Protein AF-A0A7C5H8Z5-F1 (afdb_monomer)

Nearest PDB structures (foldseek):
  2ah5-assembly1_A  TM=8.909E-01  e=8.792E-03  Streptococcus pneumoniae TIGR4
  3d6j-assembly1_A  TM=7.939E-01  e=3.383E-02  Bacteroides fragilis NCTC 9343
  3sd7-assembly1_A  TM=7.829E-01  e=5.302E-02  Clostridioides difficile 630
  2hdo-assembly1_A  TM=8.067E-01  e=1.723E+00  Lactiplantibacillus plantarum

Foldseek 3Di:
DDDDDDDPCPQDVVLVLQLVLQVQLCVVVPHDRDDSVLLVVCPPPDQLVSCVSVPDDNVCSVVSVVSSVVSSVVVVVVSVPD

Secondary structure (DSSP, 8-state):
--------SSSS-HHHHHHHH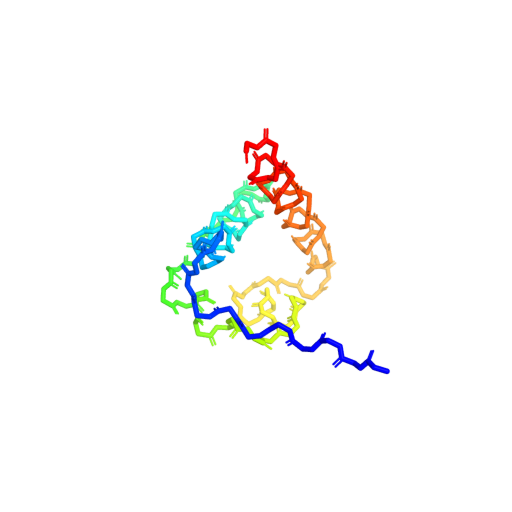HHHHHHHTTPPPPPHHHHHHHBTB-HHHHHHHTT--TTTHHHHHHHHHHHHHHHHHHTT--

pLDDT: mean 81.09, std 19.45, range [35.09, 96.56]

Mean predicted aligned error: 7.9 Å

Radius of gyration: 13.51 Å; Cα contacts (8 Å, |Δi|>4): 58; chains: 1; bounding box: 33×28×32 Å

Structure (mmCIF, N/CA/C/O backbone):
data_AF-A0A7C5H8Z5-F1
#
_entry.id   AF-A0A7C5H8Z5-F1
#
loop_
_atom_site.group_PDB
_atom_site.id
_atom_site.type_symbol
_atom_site.label_atom_id
_atom_site.label_alt_id
_atom_site.label_comp_id
_atom_site.label_asym_id
_atom_site.label_entity_id
_atom_site.label_seq_id
_atom_site.pdbx_PDB_ins_code
_atom_site.Cartn_x
_atom_site.Cartn_y
_atom_site.Cartn_z
_atom_site.occupancy
_atom_site.B_iso_or_equiv
_atom_site.auth_seq_id
_atom_site.auth_comp_id
_atom_site.auth_asym_id
_atom_site.auth_atom_id
_atom_site.pdbx_PDB_model_num
ATOM 1 N N . MET A 1 1 ? 21.294 -22.568 -14.251 1.00 35.09 1 MET A N 1
ATOM 2 C CA . MET A 1 1 ? 21.947 -21.256 -14.080 1.00 35.09 1 MET A CA 1
ATOM 3 C C . MET A 1 1 ? 20.938 -20.358 -13.391 1.00 35.09 1 MET A C 1
ATOM 5 O O . MET A 1 1 ? 19.961 -19.989 -14.023 1.00 35.09 1 MET A O 1
ATOM 9 N N . ILE A 1 2 ? 21.076 -20.161 -12.080 1.00 36.81 2 ILE A N 1
ATOM 10 C CA . ILE A 1 2 ? 20.174 -19.308 -11.298 1.00 36.81 2 ILE A CA 1
ATOM 11 C C . ILE A 1 2 ? 20.841 -17.939 -11.267 1.00 36.81 2 ILE A C 1
ATOM 13 O O . ILE A 1 2 ? 21.956 -17.819 -10.768 1.00 36.81 2 ILE A O 1
ATOM 17 N N . ILE A 1 3 ? 20.205 -16.947 -11.878 1.00 42.62 3 ILE A N 1
ATOM 18 C CA . ILE A 1 3 ? 20.677 -15.567 -11.840 1.00 42.62 3 ILE A CA 1
ATOM 19 C C . ILE A 1 3 ? 20.029 -14.937 -10.605 1.00 42.62 3 ILE A C 1
ATOM 21 O O . ILE A 1 3 ? 18.835 -14.649 -10.621 1.00 42.62 3 ILE A O 1
ATOM 25 N N . LEU A 1 4 ? 20.797 -14.799 -9.521 1.00 39.03 4 LEU A N 1
ATOM 26 C CA . LEU A 1 4 ? 20.457 -13.905 -8.415 1.00 39.03 4 LEU A CA 1
ATOM 27 C C . LEU A 1 4 ? 20.951 -12.506 -8.794 1.00 39.03 4 LEU A C 1
ATOM 29 O O . LEU A 1 4 ? 22.146 -12.329 -9.021 1.00 39.03 4 LEU A O 1
ATOM 33 N N . PHE A 1 5 ? 20.043 -11.535 -8.864 1.00 42.06 5 PHE A N 1
ATOM 34 C CA . PHE A 1 5 ? 20.412 -10.124 -8.858 1.00 42.06 5 PHE A CA 1
ATOM 35 C C . PHE A 1 5 ? 20.413 -9.640 -7.409 1.00 42.06 5 PHE A C 1
ATOM 37 O O . PHE A 1 5 ? 19.362 -9.580 -6.776 1.00 42.06 5 PHE A O 1
ATOM 44 N N . ASP A 1 6 ? 21.600 -9.321 -6.906 1.00 50.25 6 ASP A N 1
ATOM 45 C CA . ASP A 1 6 ? 21.781 -8.361 -5.823 1.00 50.25 6 ASP A CA 1
ATOM 46 C C . ASP A 1 6 ? 21.788 -6.967 -6.468 1.00 50.25 6 ASP A C 1
ATOM 48 O O . ASP A 1 6 ? 22.507 -6.740 -7.446 1.00 50.25 6 ASP A O 1
ATOM 52 N N . LEU A 1 7 ? 20.915 -6.074 -6.003 1.00 44.62 7 LEU A N 1
ATOM 53 C CA . LEU A 1 7 ? 20.829 -4.693 -6.469 1.00 44.62 7 LEU A CA 1
ATOM 54 C C . LEU A 1 7 ? 21.117 -3.792 -5.274 1.00 44.62 7 LEU A C 1
ATOM 56 O O . LEU A 1 7 ? 20.203 -3.277 -4.633 1.00 44.62 7 LEU A O 1
ATOM 60 N N . ASP A 1 8 ? 22.394 -3.574 -4.999 1.00 54.03 8 ASP A N 1
ATOM 61 C CA . ASP A 1 8 ? 22.815 -2.365 -4.308 1.00 54.03 8 ASP A CA 1
ATOM 62 C C . ASP A 1 8 ? 22.347 -1.167 -5.171 1.00 54.03 8 ASP A C 1
ATOM 64 O O . ASP A 1 8 ? 22.877 -0.898 -6.248 1.00 54.03 8 ASP A O 1
ATOM 68 N N . GLY A 1 9 ? 21.210 -0.570 -4.801 1.00 47.75 9 GLY A N 1
ATOM 69 C CA . GLY A 1 9 ? 20.800 0.817 -5.064 1.00 47.75 9 GLY A CA 1
ATOM 70 C C . GLY A 1 9 ? 20.726 1.401 -6.487 1.00 47.75 9 GLY A C 1
ATOM 71 O O . GLY A 1 9 ? 20.461 2.594 -6.585 1.00 47.75 9 GLY A O 1
ATOM 72 N N . THR A 1 10 ? 20.952 0.673 -7.590 1.00 53.06 10 THR A N 1
ATOM 73 C CA . THR A 1 10 ? 21.408 1.362 -8.830 1.00 53.06 10 THR A CA 1
ATOM 74 C C . THR A 1 10 ? 20.513 1.288 -10.082 1.00 53.06 10 THR A C 1
ATOM 76 O O . THR A 1 10 ? 20.988 1.634 -11.155 1.00 53.06 10 THR A O 1
ATOM 79 N N . LEU A 1 11 ? 19.222 0.920 -10.033 1.00 46.31 11 LEU A N 1
ATOM 80 C CA . LEU A 1 11 ? 18.364 1.107 -11.239 1.00 46.31 11 LEU A CA 1
ATOM 81 C C . LEU A 1 11 ? 16.909 1.529 -10.976 1.00 46.31 11 LEU A C 1
ATOM 83 O O . LEU A 1 11 ? 16.286 2.176 -11.813 1.00 46.31 11 LEU A O 1
ATOM 87 N N . ILE A 1 12 ? 16.387 1.256 -9.786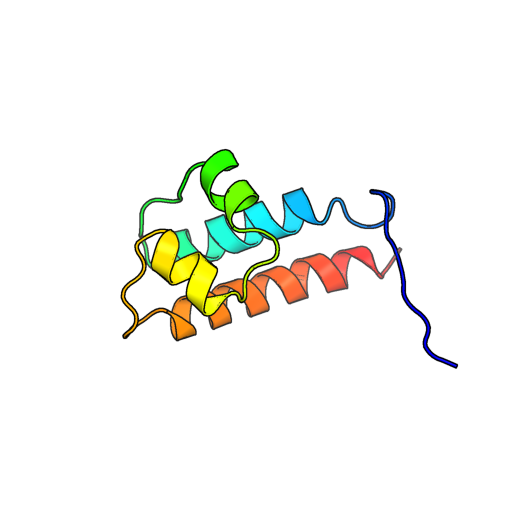 1.00 50.66 12 ILE A N 1
ATOM 88 C CA . ILE A 1 12 ? 15.218 1.917 -9.206 1.00 50.66 12 ILE A CA 1
ATOM 89 C C . ILE A 1 12 ? 15.598 2.076 -7.743 1.00 50.66 12 ILE A C 1
ATOM 91 O O . ILE A 1 12 ? 15.991 1.074 -7.137 1.00 50.66 12 ILE A O 1
ATOM 95 N N . ASP A 1 13 ? 15.499 3.279 -7.172 1.00 61.88 13 ASP A N 1
ATOM 96 C CA . ASP A 1 13 ? 15.482 3.401 -5.715 1.00 61.88 13 ASP A CA 1
ATOM 97 C C . ASP A 1 13 ? 14.200 2.702 -5.248 1.00 61.88 13 ASP A C 1
ATOM 99 O O . ASP A 1 13 ? 13.095 3.250 -5.246 1.00 61.88 13 ASP A O 1
ATOM 103 N N . SER A 1 14 ? 14.320 1.385 -5.085 1.00 67.75 14 SER A N 1
ATOM 104 C CA . SER A 1 14 ? 13.191 0.473 -4.948 1.00 67.75 14 SER A CA 1
ATOM 105 C C . SER A 1 14 ? 12.443 0.822 -3.674 1.00 67.75 14 SER A C 1
ATOM 107 O O . SER A 1 14 ? 11.227 0.710 -3.639 1.00 67.75 14 SER A O 1
ATOM 109 N N . THR A 1 15 ? 13.162 1.366 -2.692 1.00 78.56 15 THR A N 1
ATOM 110 C CA . THR A 1 15 ? 12.633 1.961 -1.474 1.00 78.56 15 THR A CA 1
ATOM 111 C C . THR A 1 15 ? 11.652 3.091 -1.769 1.00 78.56 15 THR A C 1
ATOM 113 O O . THR A 1 15 ? 10.540 3.048 -1.259 1.00 78.56 15 THR A O 1
ATOM 116 N N . GLU A 1 16 ? 11.997 4.066 -2.617 1.00 82.69 16 GLU A N 1
ATOM 117 C CA . GLU A 1 16 ? 11.078 5.163 -2.964 1.00 82.69 16 GLU A CA 1
ATOM 118 C C . GLU A 1 16 ? 9.822 4.647 -3.674 1.00 82.69 16 GLU A C 1
ATOM 120 O O . GLU A 1 16 ? 8.709 5.032 -3.326 1.00 82.69 16 GLU A O 1
ATOM 125 N N . ALA A 1 17 ? 9.981 3.721 -4.626 1.00 84.69 17 ALA A N 1
ATOM 126 C CA . ALA A 1 17 ? 8.845 3.130 -5.334 1.00 84.69 17 ALA A CA 1
ATOM 127 C C . ALA A 1 17 ? 7.939 2.305 -4.401 1.00 84.69 17 ALA A C 1
ATOM 129 O O . ALA A 1 17 ? 6.717 2.324 -4.554 1.00 84.69 17 ALA A O 1
ATOM 130 N N . ILE A 1 18 ? 8.525 1.595 -3.431 1.00 88.25 18 ILE A N 1
ATOM 131 C CA . ILE A 1 18 ? 7.795 0.853 -2.398 1.00 88.25 18 ILE A CA 1
ATOM 132 C C . ILE A 1 18 ? 7.015 1.832 -1.515 1.00 88.25 18 ILE A C 1
ATOM 134 O O . ILE A 1 18 ? 5.804 1.674 -1.376 1.00 88.25 18 ILE A O 1
ATOM 138 N N . LEU A 1 19 ? 7.674 2.858 -0.966 1.00 91.56 19 LEU A N 1
ATOM 139 C CA . LEU A 1 19 ? 7.043 3.867 -0.108 1.00 91.56 19 LEU A CA 1
ATOM 140 C C . LEU A 1 19 ? 5.884 4.568 -0.820 1.00 91.56 19 LEU A C 1
ATOM 142 O O . LEU A 1 19 ? 4.791 4.672 -0.265 1.00 91.56 19 LEU A O 1
ATOM 146 N N . GLU A 1 20 ? 6.094 4.990 -2.069 1.00 91.94 20 GLU A N 1
ATOM 147 C CA . GLU A 1 20 ? 5.048 5.621 -2.872 1.00 91.94 20 GLU A CA 1
ATOM 148 C C . GLU A 1 20 ? 3.871 4.665 -3.110 1.00 91.94 20 GLU A C 1
ATOM 150 O O . GLU A 1 20 ? 2.715 5.052 -2.943 1.00 91.94 20 GLU A O 1
ATOM 155 N N . SER A 1 21 ? 4.149 3.396 -3.423 1.00 93.62 21 SER A N 1
ATOM 156 C CA . SER A 1 21 ? 3.109 2.385 -3.652 1.00 93.62 21 SER A CA 1
ATOM 157 C C . SER A 1 21 ? 2.308 2.071 -2.385 1.00 93.62 21 SER A C 1
ATOM 159 O O . SER A 1 21 ? 1.091 1.907 -2.462 1.00 93.62 21 SER A O 1
ATOM 161 N N . PHE A 1 22 ? 2.949 2.042 -1.212 1.00 95.00 22 PHE A N 1
ATOM 162 C CA . PHE A 1 22 ? 2.248 1.942 0.072 1.00 95.00 22 PHE A CA 1
ATOM 163 C C . PHE A 1 22 ? 1.376 3.173 0.320 1.00 95.00 22 PHE A C 1
ATOM 165 O O . PHE A 1 22 ? 0.190 3.033 0.617 1.00 95.00 22 PHE A O 1
ATOM 172 N N . ALA A 1 23 ? 1.922 4.376 0.132 1.00 94.44 23 ALA A N 1
ATOM 173 C CA . ALA A 1 23 ? 1.173 5.613 0.313 1.00 94.44 23 ALA A CA 1
ATOM 174 C C . ALA A 1 23 ? -0.062 5.682 -0.596 1.00 94.44 23 ALA A C 1
ATOM 176 O O . ALA A 1 23 ? -1.132 6.097 -0.152 1.00 94.44 23 ALA A O 1
ATOM 177 N N . VAL A 1 24 ? 0.063 5.257 -1.855 1.00 95.06 24 VAL A N 1
ATOM 178 C CA . VAL A 1 24 ? -1.057 5.196 -2.803 1.00 95.06 24 VAL A CA 1
ATOM 179 C C . VAL A 1 24 ? -2.082 4.144 -2.388 1.00 95.06 24 VAL A C 1
ATOM 181 O O . VAL A 1 24 ? -3.278 4.434 -2.436 1.00 95.06 24 VAL A O 1
ATOM 184 N N . ALA A 1 25 ? -1.652 2.967 -1.926 1.00 96.00 25 ALA A N 1
ATOM 185 C CA . ALA A 1 25 ? -2.564 1.944 -1.422 1.00 96.00 25 ALA A CA 1
ATOM 186 C C . ALA A 1 25 ? -3.411 2.478 -0.253 1.00 96.00 25 ALA A C 1
ATOM 188 O O . ALA A 1 25 ? -4.633 2.488 -0.356 1.00 96.00 25 ALA A O 1
ATOM 189 N N . PHE A 1 26 ? -2.791 3.028 0.798 1.00 96.00 26 PHE A N 1
ATOM 190 C CA . PHE A 1 26 ? -3.515 3.604 1.943 1.00 96.00 26 PHE A CA 1
ATOM 191 C C . PHE A 1 26 ? -4.443 4.764 1.536 1.00 96.00 26 PHE A C 1
ATOM 193 O O . PHE A 1 26 ? -5.614 4.790 1.917 1.00 96.00 26 PHE A O 1
ATOM 200 N N . LYS A 1 27 ? -3.975 5.678 0.673 1.00 95.06 27 LYS A N 1
ATOM 201 C CA . LYS A 1 27 ? -4.799 6.785 0.150 1.00 95.06 27 LYS A CA 1
ATOM 202 C C . LYS A 1 27 ? -6.000 6.309 -0.668 1.00 95.06 27 LYS A C 1
ATOM 204 O O . LYS A 1 27 ? -7.046 6.949 -0.614 1.00 95.06 27 LYS A O 1
ATOM 209 N N . THR A 1 28 ? -5.874 5.203 -1.404 1.00 95.38 28 THR A N 1
ATOM 210 C CA . THR A 1 28 ? -6.969 4.633 -2.214 1.00 95.38 28 THR A CA 1
ATOM 211 C C . THR A 1 28 ? -8.157 4.221 -1.345 1.00 95.38 28 THR A C 1
ATOM 213 O O . THR A 1 28 ? -9.306 4.372 -1.758 1.00 95.38 28 THR A O 1
ATOM 216 N N . PHE A 1 29 ? -7.888 3.764 -0.122 1.00 94.31 29 PHE A N 1
ATOM 217 C CA . PHE A 1 29 ? -8.911 3.384 0.855 1.00 94.31 29 PHE A CA 1
ATOM 218 C C . PHE A 1 29 ? -9.227 4.490 1.871 1.00 94.31 29 PHE A C 1
ATOM 220 O O . PHE A 1 29 ? -10.017 4.271 2.785 1.00 94.31 29 PHE A O 1
ATOM 227 N N . ASN A 1 30 ? -8.681 5.695 1.664 1.00 93.94 30 ASN A N 1
ATOM 228 C CA . ASN A 1 30 ? -8.862 6.864 2.522 1.00 93.94 30 ASN A CA 1
ATOM 229 C C . ASN A 1 30 ? -8.402 6.634 3.978 1.00 93.94 30 ASN A C 1
ATOM 231 O O 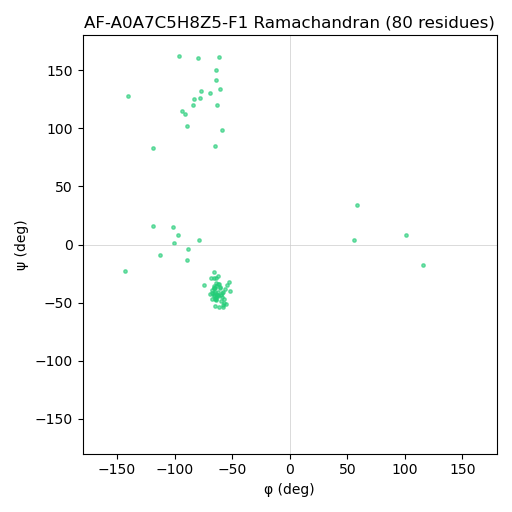. ASN A 1 30 ? -8.981 7.198 4.910 1.00 93.94 30 ASN A O 1
ATOM 235 N N . ASP A 1 31 ? -7.354 5.827 4.144 1.00 93.88 31 ASP A N 1
ATOM 236 C CA . ASP A 1 31 ? -6.696 5.569 5.422 1.00 93.88 31 ASP A CA 1
ATOM 237 C C . ASP A 1 31 ? -5.465 6.457 5.626 1.00 93.88 31 ASP A C 1
ATOM 239 O O . ASP A 1 31 ? -4.897 7.027 4.686 1.00 93.88 31 ASP A O 1
ATOM 243 N N . GLU A 1 32 ? -5.039 6.560 6.885 1.00 92.94 32 GLU A N 1
ATOM 244 C CA . GLU A 1 32 ? -3.802 7.240 7.250 1.00 92.94 32 GLU A CA 1
ATOM 245 C C . GLU A 1 32 ? -2.590 6.442 6.755 1.00 92.94 32 GLU A C 1
ATOM 247 O O . GLU A 1 32 ? -2.484 5.235 6.968 1.00 92.94 32 GLU A O 1
ATOM 252 N N . VAL A 1 33 ? -1.672 7.128 6.073 1.00 94.00 33 VAL A N 1
ATOM 253 C CA . VAL A 1 33 ? -0.441 6.512 5.578 1.00 94.00 33 VAL A CA 1
ATOM 254 C C . VAL A 1 33 ? 0.544 6.377 6.747 1.00 94.00 33 VAL A C 1
ATOM 256 O O . VAL A 1 33 ? 0.845 7.392 7.381 1.00 94.00 33 VAL A O 1
ATOM 259 N N . PRO A 1 34 ? 1.085 5.176 7.019 1.00 93.25 34 PRO A N 1
ATOM 260 C CA . PRO A 1 34 ? 2.118 4.994 8.034 1.00 93.25 34 PRO A CA 1
ATOM 261 C C . PRO A 1 34 ? 3.391 5.785 7.711 1.00 93.25 34 PRO A C 1
ATOM 263 O O . PRO A 1 34 ? 3.640 6.150 6.562 1.00 93.25 34 PRO A O 1
ATOM 266 N N . SER A 1 35 ? 4.238 6.019 8.714 1.00 94.31 35 SER A N 1
ATOM 267 C CA . SER A 1 35 ? 5.522 6.685 8.485 1.00 94.31 35 SER A CA 1
ATOM 268 C C . SER A 1 35 ? 6.444 5.848 7.594 1.00 94.31 35 SER A C 1
ATOM 270 O O . SER A 1 35 ? 6.438 4.615 7.642 1.00 94.31 35 SER A O 1
ATOM 272 N N . ASP A 1 36 ? 7.307 6.520 6.832 1.00 90.62 36 ASP A N 1
ATOM 273 C CA . ASP A 1 36 ? 8.290 5.854 5.974 1.00 90.62 36 ASP A CA 1
ATOM 274 C C . ASP A 1 36 ? 9.173 4.869 6.748 1.00 90.62 36 ASP A C 1
ATOM 276 O O . ASP A 1 36 ? 9.559 3.832 6.218 1.00 90.62 36 ASP A O 1
ATOM 280 N N . GLU A 1 37 ? 9.502 5.181 8.003 1.00 90.88 37 GLU A N 1
ATOM 281 C CA . GLU A 1 37 ? 10.287 4.309 8.881 1.00 90.88 37 GLU A CA 1
ATOM 282 C C . GLU A 1 37 ? 9.537 3.018 9.226 1.00 90.88 37 GLU A C 1
ATOM 284 O O . GLU A 1 37 ? 10.135 1.944 9.183 1.00 90.88 37 GLU A O 1
ATOM 289 N N . ALA A 1 38 ? 8.232 3.108 9.508 1.00 92.38 38 ALA A N 1
ATOM 290 C CA . ALA A 1 38 ? 7.394 1.944 9.777 1.00 92.38 38 ALA A CA 1
ATOM 291 C C . ALA A 1 38 ? 7.262 1.062 8.531 1.00 92.38 38 ALA A C 1
ATOM 293 O O . ALA A 1 38 ? 7.426 -0.149 8.614 1.00 92.38 38 ALA A O 1
ATOM 294 N N . ILE A 1 39 ? 7.051 1.665 7.357 1.00 91.69 39 ILE A N 1
ATOM 295 C CA . ILE A 1 39 ? 6.974 0.916 6.095 1.00 91.69 39 ILE A CA 1
ATOM 296 C C . ILE A 1 39 ? 8.319 0.241 5.795 1.00 91.69 39 ILE A C 1
ATOM 298 O O . ILE A 1 39 ? 8.345 -0.941 5.461 1.00 91.69 39 ILE A O 1
ATOM 302 N N . LYS A 1 40 ? 9.442 0.958 5.953 1.00 88.81 40 LYS A N 1
ATOM 303 C CA . LYS A 1 40 ? 10.799 0.420 5.740 1.00 88.81 40 LYS A CA 1
ATOM 304 C C . LYS A 1 40 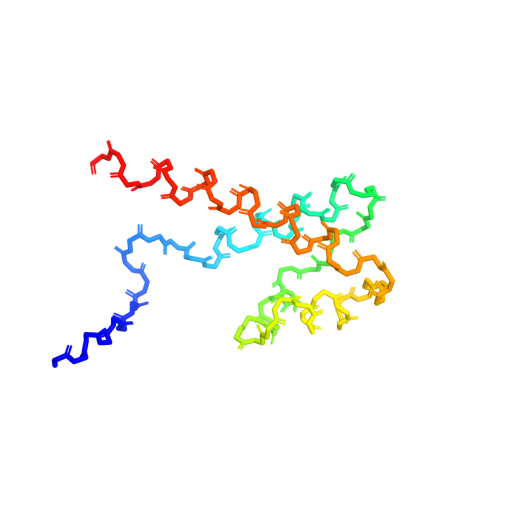? 11.122 -0.753 6.660 1.00 88.81 40 LYS A C 1
ATOM 306 O O . LYS A 1 40 ? 11.790 -1.677 6.211 1.00 88.81 40 LYS A O 1
ATOM 311 N N . ALA A 1 41 ? 10.659 -0.723 7.910 1.00 90.62 41 ALA A N 1
ATOM 312 C CA . ALA A 1 41 ? 10.865 -1.816 8.859 1.00 90.62 41 ALA A CA 1
ATOM 313 C C . ALA A 1 41 ? 10.205 -3.128 8.402 1.00 90.62 41 ALA A C 1
ATOM 315 O O . ALA A 1 41 ? 10.698 -4.206 8.728 1.00 90.62 41 ALA A O 1
ATOM 316 N N . GLU A 1 42 ? 9.140 -3.034 7.604 1.00 89.81 42 GLU A N 1
ATOM 317 C CA . GLU A 1 42 ? 8.418 -4.186 7.067 1.00 89.81 42 GLU A CA 1
ATOM 318 C C . GLU A 1 42 ? 8.969 -4.677 5.718 1.00 89.81 42 GLU A C 1
ATOM 320 O O . GLU A 1 42 ? 8.610 -5.762 5.253 1.00 89.81 42 GLU A O 1
ATOM 325 N N . VAL A 1 43 ? 9.828 -3.897 5.049 1.00 87.12 43 VAL A N 1
ATOM 326 C CA . VAL A 1 43 ? 10.360 -4.263 3.728 1.00 87.12 43 VAL A CA 1
ATOM 327 C C . VAL A 1 43 ? 11.182 -5.546 3.835 1.00 87.12 43 VAL A C 1
ATOM 329 O O . VAL A 1 43 ? 12.195 -5.607 4.525 1.00 87.12 43 VAL A O 1
ATOM 332 N N . GLY A 1 44 ? 10.750 -6.569 3.097 1.00 82.94 44 GLY A N 1
ATOM 333 C CA . GLY A 1 44 ? 11.325 -7.916 3.133 1.00 82.94 44 GLY A CA 1
ATOM 334 C C . GLY A 1 44 ? 10.346 -8.975 3.644 1.00 82.94 44 GLY A C 1
ATOM 335 O O . GLY A 1 44 ? 10.538 -10.159 3.368 1.00 82.94 44 GLY A O 1
ATOM 336 N N . HIS A 1 45 ? 9.267 -8.565 4.316 1.00 88.94 45 HIS A N 1
ATOM 337 C CA . HIS A 1 45 ? 8.132 -9.428 4.638 1.00 88.94 45 HIS A CA 1
ATOM 338 C C . HIS A 1 45 ? 7.185 -9.594 3.432 1.00 88.94 45 HIS A C 1
ATOM 340 O O . HIS A 1 45 ? 7.223 -8.804 2.483 1.00 88.94 45 HIS A O 1
ATOM 346 N N . PRO A 1 46 ? 6.329 -10.633 3.420 1.00 92.00 46 PRO A N 1
ATOM 347 C CA . PRO A 1 46 ? 5.272 -10.741 2.419 1.00 92.00 46 PRO A CA 1
ATOM 348 C C . PRO A 1 46 ? 4.263 -9.588 2.564 1.00 92.00 46 PRO A C 1
ATOM 350 O O . PRO A 1 46 ? 3.944 -9.177 3.676 1.00 92.00 46 PRO A O 1
ATOM 353 N N . LEU A 1 47 ? 3.768 -9.060 1.435 1.00 92.25 47 LEU A N 1
ATOM 354 C CA . LEU A 1 47 ? 2.964 -7.825 1.396 1.00 92.25 47 LEU A CA 1
ATOM 355 C C . LEU A 1 47 ? 1.721 -7.871 2.292 1.00 92.25 47 LEU A C 1
ATOM 357 O O . LEU A 1 47 ? 1.382 -6.862 2.899 1.00 92.25 47 LEU A O 1
ATOM 361 N N . ASP A 1 48 ? 1.044 -9.014 2.370 1.00 93.81 48 ASP A N 1
ATOM 362 C CA . ASP A 1 48 ? -0.094 -9.207 3.268 1.00 93.81 48 ASP A CA 1
ATOM 363 C C . ASP A 1 48 ? 0.316 -9.004 4.732 1.00 93.81 48 ASP A C 1
ATOM 365 O O . ASP A 1 48 ? -0.284 -8.182 5.417 1.00 93.81 48 ASP A O 1
ATOM 369 N N . ALA A 1 49 ? 1.407 -9.632 5.180 1.00 93.69 49 ALA A N 1
ATOM 370 C CA . ALA A 1 49 ? 1.926 -9.421 6.529 1.00 93.69 49 ALA A CA 1
ATOM 371 C C . ALA A 1 49 ? 2.353 -7.965 6.765 1.00 93.69 49 ALA A C 1
ATOM 373 O O . ALA A 1 49 ? 2.050 -7.418 7.820 1.00 93.69 49 ALA A O 1
ATOM 374 N N . MET A 1 50 ? 2.993 -7.316 5.784 1.00 94.88 50 MET A N 1
ATOM 375 C CA . MET A 1 50 ? 3.370 -5.900 5.892 1.00 94.88 50 MET A CA 1
ATOM 376 C C . MET A 1 50 ? 2.138 -5.020 6.148 1.00 94.88 50 MET A C 1
ATOM 378 O O . MET A 1 50 ? 2.117 -4.243 7.096 1.00 94.88 50 MET A O 1
ATOM 382 N N . PHE A 1 51 ? 1.087 -5.153 5.330 1.00 96.31 51 PHE A N 1
ATOM 383 C CA . PHE A 1 51 ? -0.137 -4.363 5.489 1.00 96.31 51 PHE A CA 1
ATOM 384 C C . PHE A 1 51 ? -0.860 -4.674 6.802 1.00 96.31 51 PHE A C 1
ATOM 386 O O . PHE A 1 51 ? -1.311 -3.746 7.473 1.00 96.31 51 PHE A O 1
ATOM 393 N N . THR A 1 52 ? -0.927 -5.944 7.205 1.00 95.81 52 THR A N 1
ATOM 394 C CA . THR A 1 52 ? -1.525 -6.331 8.487 1.00 95.81 52 THR A CA 1
ATOM 395 C C . THR A 1 52 ? -0.761 -5.738 9.676 1.00 95.81 52 THR A C 1
ATOM 397 O O . THR A 1 52 ? -1.387 -5.167 10.568 1.00 95.81 52 THR A O 1
ATOM 400 N N . THR A 1 53 ? 0.577 -5.773 9.675 1.0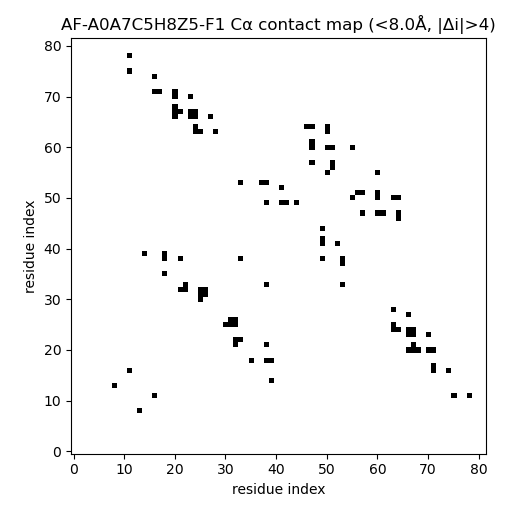0 95.06 53 THR A N 1
ATOM 401 C CA . THR A 1 53 ? 1.405 -5.150 10.728 1.00 95.06 53 THR A CA 1
ATOM 402 C C . THR A 1 53 ? 1.238 -3.629 10.772 1.00 95.06 53 THR A C 1
ATOM 404 O O . THR A 1 53 ? 1.259 -3.032 11.847 1.00 95.06 53 THR A O 1
ATOM 407 N N . LEU A 1 54 ? 1.007 -2.998 9.618 1.00 94.81 54 LEU A N 1
ATOM 408 C CA . LEU A 1 54 ? 0.750 -1.560 9.498 1.00 94.81 54 LEU A CA 1
ATOM 409 C C . LEU A 1 54 ? -0.694 -1.155 9.859 1.00 94.81 54 LEU A C 1
ATOM 411 O O . LEU A 1 54 ? -1.034 0.022 9.760 1.00 94.81 54 LEU A O 1
ATOM 415 N N . GLY A 1 55 ? -1.533 -2.097 10.305 1.00 93.56 55 GLY A N 1
ATOM 416 C CA . GLY A 1 55 ? -2.871 -1.824 10.839 1.00 93.56 55 GLY A CA 1
ATOM 417 C C . GLY A 1 55 ? -4.029 -2.076 9.872 1.00 93.56 55 GLY A C 1
ATOM 418 O O . GLY A 1 55 ? -5.168 -1.749 10.204 1.00 93.56 55 GLY A O 1
ATOM 419 N N . VAL A 1 56 ? -3.778 -2.666 8.699 1.00 95.19 56 VAL A N 1
ATOM 420 C CA . VAL A 1 56 ? -4.845 -3.064 7.770 1.00 95.19 56 VAL A CA 1
ATOM 421 C C . VAL A 1 56 ? -5.518 -4.345 8.260 1.00 95.19 56 VAL A C 1
ATOM 423 O O . VAL A 1 56 ? -4.861 -5.335 8.577 1.00 95.19 56 VAL A O 1
ATOM 426 N N . ASP A 1 57 ? -6.849 -4.342 8.277 1.00 94.25 57 ASP A N 1
ATOM 427 C CA . ASP A 1 57 ? -7.654 -5.519 8.611 1.00 94.25 57 ASP A CA 1
ATOM 428 C C . ASP A 1 57 ? -7.382 -6.674 7.625 1.00 94.25 57 ASP A C 1
ATOM 430 O O . ASP A 1 57 ? -7.397 -6.474 6.406 1.00 94.25 57 ASP A O 1
ATOM 434 N N . GLU A 1 58 ? -7.184 -7.894 8.133 1.00 91.75 58 GLU A N 1
ATOM 435 C CA . GLU A 1 58 ? -6.980 -9.106 7.324 1.00 91.75 58 GLU A CA 1
ATOM 436 C C . GLU A 1 58 ? -8.083 -9.312 6.274 1.00 91.75 58 GLU A C 1
ATOM 438 O O . GLU A 1 58 ? -7.814 -9.791 5.172 1.00 91.75 58 GLU A O 1
ATOM 443 N N . ALA A 1 59 ? -9.320 -8.896 6.569 1.00 94.56 59 ALA A N 1
ATOM 444 C CA . ALA A 1 59 ? -10.437 -8.986 5.634 1.00 94.56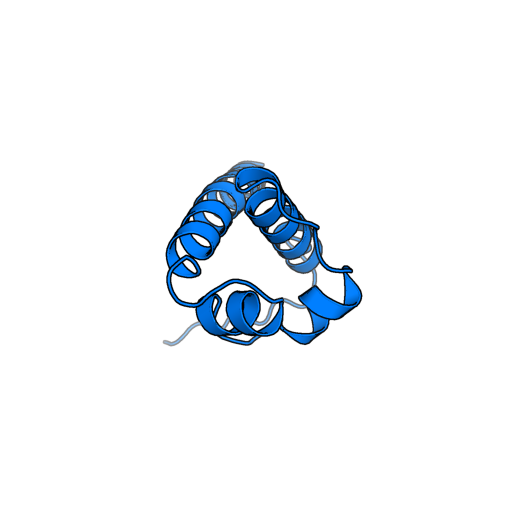 59 ALA A CA 1
ATOM 445 C C . ALA A 1 59 ? -10.269 -8.087 4.396 1.00 94.56 59 ALA A C 1
ATOM 447 O O . ALA A 1 59 ? -10.876 -8.361 3.362 1.00 94.56 59 ALA A O 1
ATOM 448 N N . LYS A 1 60 ? -9.464 -7.022 4.496 1.00 93.75 60 LYS A N 1
ATOM 449 C CA . LYS A 1 60 ? -9.214 -6.041 3.428 1.00 93.75 60 LYS A CA 1
ATOM 450 C C . LYS A 1 60 ? -7.783 -6.075 2.908 1.00 93.75 60 LYS A C 1
ATOM 452 O O . LYS A 1 60 ? -7.497 -5.444 1.897 1.00 93.75 60 LYS A O 1
ATOM 457 N N . VAL A 1 61 ? -6.881 -6.813 3.555 1.00 95.94 61 VAL A N 1
ATOM 458 C CA . VAL A 1 61 ? -5.443 -6.798 3.248 1.00 95.94 61 V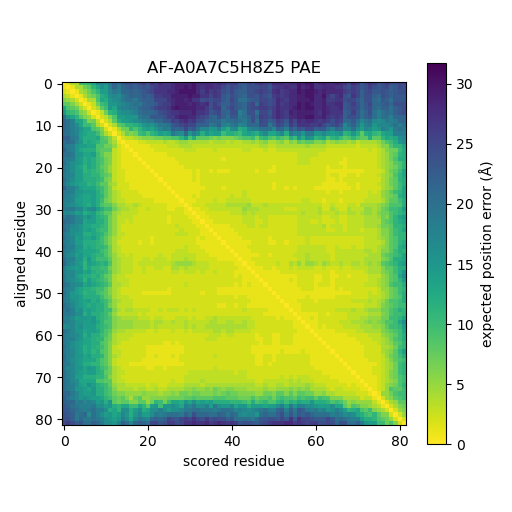AL A CA 1
ATOM 459 C C . VAL A 1 61 ? -5.158 -7.035 1.764 1.00 95.94 61 VAL A C 1
ATOM 461 O O . VAL A 1 61 ? -4.342 -6.344 1.158 1.00 95.94 61 VAL A O 1
ATOM 464 N N . TRP A 1 62 ? -5.899 -7.946 1.131 1.00 95.69 62 TRP A N 1
ATOM 465 C CA . TRP A 1 62 ? -5.730 -8.269 -0.283 1.00 95.69 62 TRP A CA 1
ATOM 466 C C . TRP A 1 62 ? -6.138 -7.133 -1.223 1.00 95.69 62 TRP A C 1
ATOM 468 O O . TRP A 1 62 ? -5.545 -7.004 -2.295 1.00 95.69 62 TRP A O 1
ATOM 478 N N . ASP A 1 63 ? -7.076 -6.275 -0.824 1.00 96.50 63 ASP A N 1
ATOM 479 C CA . ASP A 1 63 ? -7.441 -5.082 -1.590 1.00 96.50 63 ASP A CA 1
ATOM 480 C C . ASP A 1 63 ? -6.286 -4.064 -1.593 1.00 96.50 63 ASP A C 1
ATOM 482 O O . ASP A 1 63 ? -5.955 -3.504 -2.641 1.00 96.50 63 ASP A O 1
ATOM 486 N N . TYR A 1 64 ? -5.587 -3.911 -0.462 1.00 96.56 64 TYR A N 1
ATOM 487 C CA . TYR A 1 64 ? -4.406 -3.044 -0.332 1.00 96.56 64 TYR A CA 1
ATOM 488 C C . TYR A 1 64 ? -3.224 -3.612 -1.112 1.00 96.56 64 TYR A C 1
ATOM 490 O O . TYR A 1 64 ? -2.563 -2.885 -1.854 1.00 96.56 64 TYR A O 1
ATOM 498 N N . VAL A 1 65 ? -3.004 -4.928 -1.029 1.00 95.06 65 VAL A N 1
ATOM 499 C CA . VAL A 1 65 ? -1.994 -5.632 -1.832 1.00 95.06 65 VAL A CA 1
ATOM 500 C C . VAL A 1 65 ? -2.245 -5.430 -3.328 1.00 95.06 65 VAL A C 1
ATOM 502 O O . VAL A 1 65 ? -1.297 -5.224 -4.090 1.00 95.06 65 VAL A O 1
ATOM 505 N N . ASN A 1 66 ? -3.502 -5.479 -3.773 1.00 95.31 66 ASN A N 1
ATOM 506 C CA . ASN A 1 66 ? -3.850 -5.255 -5.174 1.00 95.31 66 ASN A CA 1
ATOM 507 C C . ASN A 1 66 ? -3.594 -3.804 -5.599 1.00 95.31 66 ASN A C 1
ATOM 509 O O . ASN A 1 66 ? -2.944 -3.594 -6.625 1.00 95.31 66 ASN A O 1
ATOM 513 N N . ALA A 1 67 ? -4.025 -2.820 -4.804 1.00 95.19 67 ALA A N 1
ATOM 514 C CA . ALA A 1 67 ? -3.767 -1.403 -5.071 1.00 95.19 67 ALA A CA 1
ATOM 515 C C . ALA A 1 67 ? -2.259 -1.101 -5.143 1.00 95.19 67 ALA A C 1
ATOM 517 O O . ALA A 1 67 ? -1.793 -0.479 -6.099 1.00 95.19 67 ALA A O 1
ATOM 518 N N . TYR A 1 68 ? -1.483 -1.638 -4.197 1.00 94.19 68 TYR A N 1
ATOM 519 C CA . TYR A 1 68 ? -0.023 -1.562 -4.198 1.00 94.19 68 TYR A CA 1
ATOM 520 C C . TYR A 1 68 ? 0.572 -2.117 -5.497 1.00 94.19 68 TYR A C 1
ATOM 522 O O . TYR A 1 68 ? 1.370 -1.453 -6.155 1.00 94.19 68 TYR A O 1
ATOM 530 N N . LYS A 1 69 ? 0.177 -3.334 -5.898 1.00 91.38 69 LYS A N 1
ATOM 531 C CA . LYS A 1 69 ? 0.717 -3.996 -7.098 1.00 91.38 69 LYS A CA 1
ATOM 532 C C . LYS A 1 69 ? 0.377 -3.246 -8.380 1.00 91.38 69 LYS A C 1
ATOM 534 O O . LYS A 1 69 ? 1.196 -3.246 -9.299 1.00 91.38 69 LYS A O 1
ATOM 539 N N . MET A 1 70 ? -0.812 -2.649 -8.459 1.00 91.19 70 MET A N 1
ATOM 540 C CA . MET A 1 70 ? -1.214 -1.833 -9.605 1.00 91.19 70 MET A CA 1
ATOM 541 C C . MET A 1 70 ? -0.284 -0.628 -9.755 1.00 91.19 70 MET A C 1
ATOM 543 O O . MET A 1 70 ? 0.358 -0.506 -10.797 1.00 91.19 70 MET A O 1
ATOM 547 N N . HIS A 1 71 ? -0.110 0.158 -8.689 1.00 89.81 71 HIS A N 1
ATOM 548 C CA . HIS A 1 71 ? 0.745 1.349 -8.717 1.00 89.81 71 HIS A CA 1
ATOM 549 C C . HIS A 1 71 ? 2.226 1.001 -8.931 1.00 89.81 71 HIS A C 1
ATOM 551 O O . HIS A 1 71 ? 2.902 1.571 -9.786 1.00 89.81 71 HIS A O 1
ATOM 557 N N . TYR A 1 72 ? 2.730 -0.022 -8.235 1.00 85.69 72 TYR A N 1
ATOM 558 C CA . TYR A 1 72 ? 4.116 -0.473 -8.378 1.00 85.69 72 TYR A CA 1
ATOM 559 C C . TYR A 1 72 ? 4.432 -0.933 -9.810 1.00 85.69 72 TYR A C 1
ATOM 561 O O . TYR A 1 72 ? 5.528 -0.703 -10.334 1.00 85.69 72 TYR A O 1
ATOM 569 N N . ARG A 1 73 ? 3.467 -1.571 -10.485 1.00 84.44 73 ARG A N 1
ATOM 570 C CA . ARG A 1 73 ? 3.610 -1.971 -11.889 1.00 84.44 73 ARG A CA 1
ATOM 571 C C . ARG A 1 73 ? 3.712 -0.761 -12.821 1.00 84.44 73 ARG A C 1
ATOM 573 O O . ARG A 1 73 ? 4.491 -0.809 -13.768 1.00 84.44 73 ARG A O 1
ATOM 580 N N . GLU A 1 74 ? 2.973 0.310 -12.554 1.00 82.00 74 GLU A N 1
ATOM 581 C CA . GLU A 1 74 ? 3.057 1.554 -13.328 1.00 82.00 74 GLU A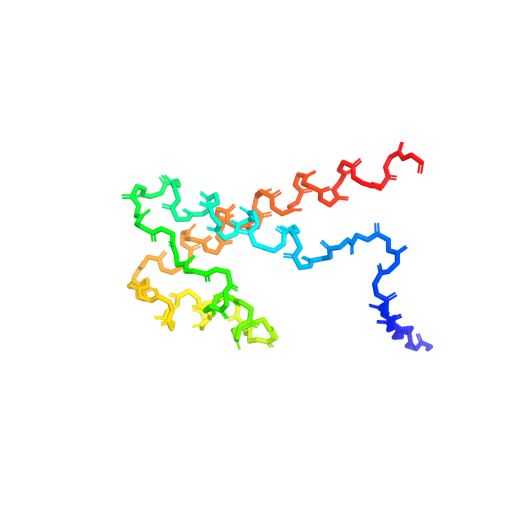 CA 1
ATOM 582 C C . GLU A 1 74 ? 4.437 2.211 -13.179 1.00 82.00 74 GLU A C 1
ATOM 584 O O . GLU A 1 74 ? 5.080 2.516 -14.186 1.00 82.00 74 GLU A O 1
ATOM 589 N N . ILE A 1 75 ? 4.949 2.326 -11.947 1.00 77.38 75 ILE A N 1
ATOM 590 C CA . ILE A 1 75 ? 6.277 2.910 -11.684 1.00 77.38 75 ILE A CA 1
ATOM 591 C C . ILE A 1 75 ? 7.395 2.061 -12.307 1.00 77.38 75 ILE A C 1
ATOM 593 O O . ILE A 1 75 ? 8.306 2.587 -12.951 1.00 77.38 75 ILE A O 1
ATOM 597 N N . SER A 1 76 ? 7.346 0.739 -12.118 1.00 69.25 76 SER A N 1
ATOM 598 C CA . SER A 1 76 ? 8.381 -0.174 -12.624 1.00 69.25 76 SER A CA 1
ATOM 599 C C . SER A 1 76 ? 8.428 -0.218 -14.155 1.00 69.25 76 SER A C 1
ATOM 601 O O . SER A 1 76 ? 9.517 -0.264 -14.729 1.00 69.25 76 SER A O 1
ATOM 603 N N . CYS A 1 77 ? 7.273 -0.126 -14.824 1.0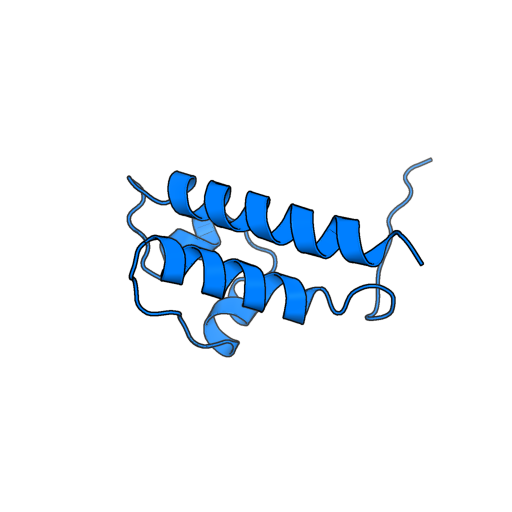0 61.22 77 CYS A N 1
ATOM 604 C CA . CYS A 1 77 ? 7.187 -0.087 -16.284 1.00 61.22 77 CYS A CA 1
ATOM 605 C C . CYS A 1 77 ? 7.632 1.269 -16.861 1.00 61.22 77 CYS A C 1
ATOM 607 O O . CYS A 1 77 ? 8.268 1.309 -17.913 1.00 61.22 77 CYS A O 1
ATOM 609 N N . ALA A 1 78 ? 7.357 2.381 -16.168 1.00 58.38 78 ALA A N 1
ATOM 610 C CA . ALA A 1 78 ? 7.809 3.712 -16.578 1.00 58.38 78 ALA A CA 1
ATOM 611 C C . ALA A 1 78 ? 9.342 3.866 -16.524 1.00 58.38 78 ALA A C 1
ATOM 613 O O . ALA A 1 78 ? 9.916 4.622 -17.306 1.00 58.38 78 ALA A O 1
ATOM 614 N N . LYS A 1 79 ? 10.019 3.123 -15.638 1.00 53.44 79 LYS A N 1
ATOM 615 C CA . LYS A 1 79 ? 11.481 3.181 -15.459 1.00 53.44 79 LYS A CA 1
ATOM 616 C C . LYS A 1 79 ? 12.282 2.234 -16.365 1.00 53.44 79 LYS A C 1
ATOM 618 O O . LYS A 1 79 ? 13.504 2.301 -16.355 1.00 53.44 79 LYS A O 1
ATOM 623 N N . THR A 1 80 ? 11.632 1.384 -17.166 1.00 47.59 80 THR A N 1
ATOM 624 C CA . THR A 1 80 ? 12.306 0.468 -18.117 1.00 47.59 80 THR A CA 1
ATOM 625 C C . THR A 1 80 ? 12.300 0.953 -19.572 1.00 47.59 80 THR A C 1
ATOM 627 O O . THR A 1 80 ? 12.807 0.256 -20.447 1.00 47.59 80 THR A O 1
ATOM 630 N N . ALA A 1 81 ? 11.738 2.133 -19.850 1.00 43.34 81 ALA A N 1
ATOM 631 C CA . ALA A 1 81 ? 11.559 2.657 -21.207 1.00 43.34 81 ALA A CA 1
ATOM 632 C C . ALA A 1 81 ? 12.592 3.720 -21.640 1.00 43.34 81 ALA A C 1
ATOM 634 O O . ALA A 1 81 ? 12.347 4.404 -22.634 1.00 43.34 81 ALA A O 1
ATOM 635 N N . ASN A 1 82 ? 13.715 3.877 -20.928 1.00 37.66 82 ASN A N 1
ATOM 636 C CA . ASN A 1 82 ? 14.752 4.867 -21.252 1.00 37.66 82 ASN A CA 1
ATOM 637 C C . ASN A 1 82 ? 16.132 4.222 -21.399 1.00 37.66 82 ASN A C 1
ATOM 639 O O . ASN A 1 82 ? 16.484 3.414 -20.511 1.00 37.66 82 ASN A O 1
#

Sequence (82 aa):
MIILFDLDGTLIDSTEAILESFAVAFKTFNDEVPSDEAIKAEVGHPLDAMFTTLGVDEAKVWDYVNAYKMHYREISCAKTAN

Solvent-accessible surface area (backbone atoms only — not comparable to full-atom values): 4972 Å² total; per-residue (Å²): 138,85,85,81,82,82,75,83,73,77,86,58,60,55,65,59,52,48,52,52,16,50,43,50,21,29,50,74,73,73,45,84,62,75,55,70,67,62,54,56,72,37,67,88,56,59,64,56,59,36,40,39,75,74,69,40,54,79,93,49,23,66,59,41,47,47,44,22,53,54,48,39,49,52,56,56,56,66,66,70,75,120